Protein AF-A0A960Y1E9-F1 (afdb_monomer_lite)

Foldseek 3Di:
DVVVQLVVQLVVCCVLVVDDSVVSSVVSVLLVVLCVPLVDDSVVLVVCCSPPCPVLVVVCVVPVDSVVSSVVSSVVSHD

Radius of gyration: 11.61 Å; chains: 1; bounding box: 32×26×25 Å

Secondary structure (DSSP, 8-state):
-HHHHHHHHHHHHHHHH---HHHHHHHHHHHHHHHHHH---HHHHHHHHHHH-HHHHHHHHHH--HHHHHHHHHHHS--

Sequence (79 aa):
MPEEKEIILSRLIQEKFNREEKFSNRLARAIVEMTLVSGWDEIAILDFLLHGAEKEFGELDESFDWILFKKKILKKLRP

pLDDT: mean 91.81, std 8.52, range [52.72, 97.81]

Structure (mmCIF, N/CA/C/O backbone):
data_AF-A0A960Y1E9-F1
#
_entry.id   AF-A0A960Y1E9-F1
#
loop_
_atom_site.group_PDB
_atom_site.id
_atom_site.type_symbol
_atom_site.label_atom_id
_atom_site.label_alt_id
_atom_site.label_comp_id
_atom_site.label_asym_id
_atom_site.label_entity_id
_atom_site.label_seq_id
_atom_site.pdbx_PDB_ins_code
_atom_site.Cartn_x
_atom_site.Cartn_y
_atom_site.Cartn_z
_atom_site.occupancy
_atom_site.B_iso_or_equiv
_atom_site.auth_seq_id
_atom_site.auth_comp_id
_atom_site.auth_asym_id
_atom_site.auth_atom_id
_atom_site.pdbx_PDB_model_num
ATOM 1 N N . MET A 1 1 ? 19.922 4.488 -4.786 1.00 52.72 1 MET A N 1
ATOM 2 C CA . MET A 1 1 ? 19.894 3.525 -3.652 1.00 52.72 1 MET A CA 1
ATOM 3 C C . MET A 1 1 ? 18.436 3.233 -3.270 1.00 52.72 1 MET A C 1
ATOM 5 O O . MET A 1 1 ? 17.596 4.055 -3.616 1.00 52.72 1 MET A O 1
ATOM 9 N N . PRO A 1 2 ? 18.087 2.099 -2.627 1.00 59.88 2 PRO A N 1
ATOM 10 C CA . PRO A 1 2 ? 16.696 1.787 -2.245 1.00 59.88 2 PRO A CA 1
ATOM 11 C C . PRO A 1 2 ? 16.037 2.885 -1.390 1.00 59.88 2 PRO A C 1
ATOM 13 O O . PRO A 1 2 ? 14.875 3.220 -1.594 1.00 59.88 2 PRO A O 1
ATOM 16 N N . GLU A 1 3 ? 16.826 3.525 -0.523 1.00 68.75 3 GLU A N 1
ATOM 17 C CA . GLU A 1 3 ? 16.383 4.583 0.395 1.00 68.75 3 GLU A CA 1
ATOM 18 C C . GLU A 1 3 ? 15.868 5.847 -0.317 1.00 68.75 3 GLU A C 1
ATOM 20 O O . GLU A 1 3 ? 14.878 6.435 0.106 1.00 68.75 3 GLU A O 1
ATOM 25 N N . GLU A 1 4 ? 16.474 6.253 -1.437 1.00 77.38 4 GLU A N 1
ATOM 26 C CA . GLU A 1 4 ? 16.038 7.447 -2.182 1.00 77.38 4 GLU A CA 1
ATOM 27 C C . GLU A 1 4 ? 14.669 7.243 -2.837 1.00 77.38 4 GLU A C 1
ATOM 29 O O . GLU A 1 4 ? 13.845 8.159 -2.871 1.00 77.38 4 GLU A O 1
ATOM 34 N N . LYS A 1 5 ? 14.410 6.029 -3.339 1.00 75.56 5 LYS A N 1
ATOM 35 C CA . LYS A 1 5 ? 13.133 5.690 -3.975 1.00 75.56 5 LYS A CA 1
ATOM 36 C C . LYS A 1 5 ? 11.994 5.680 -2.963 1.00 75.56 5 LYS A C 1
ATOM 38 O O . LYS A 1 5 ? 10.934 6.227 -3.251 1.00 75.56 5 LYS A O 1
ATOM 43 N N . GLU A 1 6 ? 12.223 5.124 -1.774 1.00 82.00 6 GLU A N 1
ATOM 44 C CA . GLU A 1 6 ? 11.236 5.138 -0.690 1.00 82.00 6 GLU A CA 1
ATOM 45 C C . GLU A 1 6 ? 10.898 6.562 -0.233 1.00 82.00 6 GLU A C 1
ATOM 47 O O . GLU A 1 6 ? 9.728 6.866 -0.008 1.00 82.00 6 GLU A O 1
ATOM 52 N N . ILE A 1 7 ? 11.892 7.455 -0.148 1.00 86.62 7 ILE A N 1
ATOM 53 C CA . ILE A 1 7 ? 11.672 8.863 0.219 1.00 86.62 7 ILE A CA 1
ATOM 54 C C . ILE A 1 7 ? 10.798 9.571 -0.823 1.00 86.62 7 ILE A C 1
ATOM 56 O O . ILE A 1 7 ? 9.850 10.270 -0.461 1.00 86.62 7 ILE A O 1
ATOM 60 N N . ILE A 1 8 ? 11.096 9.392 -2.114 1.00 90.00 8 ILE A N 1
ATOM 61 C CA . ILE A 1 8 ? 10.309 9.988 -3.205 1.00 90.00 8 ILE A CA 1
ATOM 62 C C . ILE A 1 8 ? 8.880 9.438 -3.190 1.00 90.00 8 ILE A C 1
ATOM 64 O O . ILE A 1 8 ? 7.921 10.208 -3.248 1.00 90.00 8 ILE A O 1
ATOM 68 N N . LEU A 1 9 ? 8.734 8.118 -3.058 1.00 91.75 9 LEU A N 1
ATOM 69 C CA . LEU A 1 9 ? 7.435 7.456 -3.022 1.00 91.75 9 LEU A CA 1
ATOM 70 C C . LEU A 1 9 ? 6.603 7.903 -1.814 1.00 91.75 9 LEU A C 1
ATOM 72 O O . LEU A 1 9 ? 5.417 8.181 -1.959 1.00 91.75 9 LEU A O 1
ATOM 76 N N . SER A 1 10 ? 7.220 8.035 -0.639 1.00 91.88 10 SER A N 1
ATOM 77 C CA . SER A 1 10 ? 6.547 8.528 0.565 1.00 91.88 10 SER A CA 1
ATOM 78 C C . SER A 1 10 ? 6.018 9.950 0.385 1.00 91.88 10 SER A C 1
ATOM 80 O O . SER A 1 10 ? 4.864 10.216 0.719 1.00 91.88 10 SER A O 1
ATOM 82 N N . ARG A 1 11 ? 6.810 10.856 -0.205 1.00 92.81 11 ARG A N 1
ATOM 83 C CA . ARG A 1 11 ? 6.353 12.223 -0.513 1.00 92.81 11 ARG A CA 1
ATOM 84 C C . ARG A 1 11 ? 5.168 12.219 -1.473 1.00 92.81 11 ARG A C 1
ATOM 86 O O . ARG A 1 11 ? 4.171 12.882 -1.210 1.00 92.81 11 ARG A O 1
ATOM 93 N N . LEU A 1 12 ? 5.241 11.413 -2.531 1.00 93.75 12 LEU A N 1
ATOM 94 C CA . LEU A 1 12 ? 4.146 11.279 -3.488 1.00 93.75 12 LEU A CA 1
ATOM 95 C C . LEU A 1 12 ? 2.874 10.736 -2.818 1.00 93.75 12 LEU A C 1
ATOM 97 O O . LEU A 1 12 ? 1.776 11.219 -3.081 1.00 93.75 12 LEU A O 1
ATOM 101 N N . ILE A 1 13 ? 3.009 9.767 -1.910 1.00 95.00 13 ILE A N 1
ATOM 102 C CA . ILE A 1 13 ? 1.886 9.247 -1.125 1.00 95.00 13 ILE A CA 1
ATOM 103 C C . ILE A 1 13 ? 1.279 10.336 -0.237 1.00 95.00 13 ILE A C 1
ATOM 105 O O . ILE A 1 13 ? 0.055 10.454 -0.208 1.00 95.00 13 ILE A O 1
ATOM 109 N N . GLN A 1 14 ? 2.093 11.141 0.454 1.00 94.12 14 GLN A N 1
ATOM 110 C CA . GLN A 1 14 ? 1.588 12.250 1.275 1.00 94.12 14 GLN A CA 1
ATOM 111 C C . GLN A 1 14 ? 0.748 13.214 0.435 1.00 94.12 14 GLN A C 1
ATOM 113 O O . GLN A 1 14 ? -0.368 13.550 0.824 1.00 94.12 14 GLN A O 1
ATOM 118 N N . GLU A 1 15 ? 1.253 13.601 -0.738 1.00 92.94 15 GLU A N 1
ATOM 119 C CA . GLU A 1 15 ? 0.562 14.510 -1.657 1.00 92.94 15 GLU A CA 1
ATOM 120 C C . GLU A 1 15 ? -0.757 13.928 -2.180 1.00 92.94 15 GLU A C 1
ATOM 122 O O . GLU A 1 15 ? -1.749 14.645 -2.289 1.00 92.94 15 GLU A O 1
ATOM 127 N N . LYS A 1 16 ? -0.785 12.630 -2.509 1.00 92.88 16 LYS A N 1
ATOM 128 C CA . LYS A 1 16 ? -1.951 11.991 -3.137 1.00 92.88 16 LYS A CA 1
ATOM 129 C C . LYS A 1 16 ? -3.020 11.543 -2.143 1.00 92.88 16 LYS A C 1
ATOM 131 O O . LYS A 1 16 ? -4.203 11.655 -2.444 1.00 92.88 16 LYS A O 1
ATOM 136 N N . PHE A 1 17 ? -2.620 11.036 -0.979 1.00 89.69 17 PHE A N 1
ATOM 137 C CA . PHE A 1 17 ? -3.541 10.518 0.037 1.00 89.69 17 PHE A CA 1
ATOM 138 C C . PHE A 1 17 ? -3.879 11.543 1.125 1.00 89.69 17 PHE A C 1
ATOM 140 O O . PHE A 1 17 ? -4.802 11.298 1.900 1.00 89.69 17 PHE A O 1
ATOM 147 N N . ASN A 1 18 ? -3.151 12.665 1.206 1.00 91.56 18 ASN A N 1
ATOM 148 C CA . ASN A 1 18 ? -3.281 13.662 2.273 1.00 91.56 18 ASN A CA 1
ATOM 149 C C . ASN A 1 18 ? -3.227 13.022 3.678 1.00 91.56 18 ASN A C 1
ATOM 151 O O . ASN A 1 18 ? -4.073 13.265 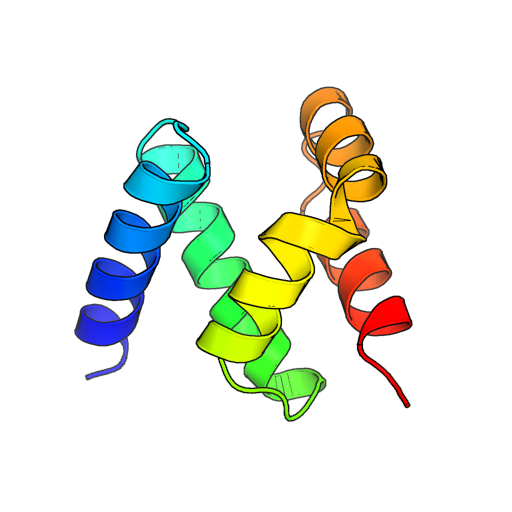4.540 1.00 91.56 18 ASN A O 1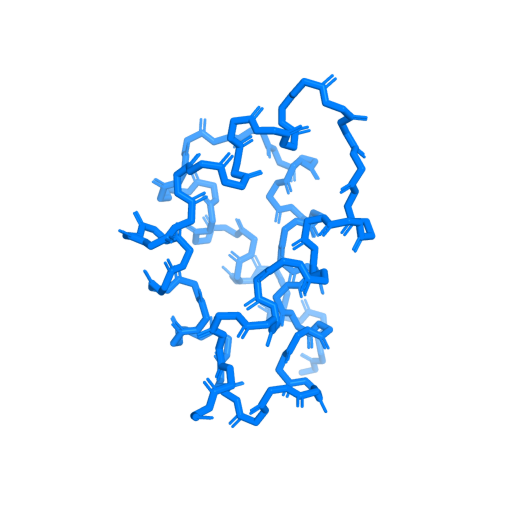
ATOM 155 N N . ARG A 1 19 ? -2.250 12.129 3.881 1.00 89.75 19 ARG A N 1
ATOM 156 C CA . ARG A 1 19 ? -2.032 11.381 5.130 1.00 89.75 19 ARG A CA 1
ATOM 157 C C . ARG A 1 19 ? -0.740 11.823 5.805 1.00 89.75 19 ARG A C 1
ATOM 159 O O . ARG A 1 19 ? 0.164 12.360 5.171 1.00 89.75 19 ARG A O 1
ATOM 166 N N . GLU A 1 20 ? -0.641 11.546 7.103 1.00 93.31 20 GLU A N 1
ATOM 167 C CA . GLU A 1 20 ? 0.557 11.844 7.885 1.00 93.31 20 GLU A CA 1
ATOM 168 C C . GLU A 1 20 ? 1.810 11.133 7.346 1.00 93.31 20 GLU A C 1
ATOM 170 O O . GLU A 1 20 ? 1.752 10.084 6.692 1.00 93.31 20 GLU A O 1
ATOM 175 N N . GLU A 1 21 ? 2.976 11.686 7.675 1.00 92.44 21 GLU A N 1
ATOM 176 C CA . GLU A 1 21 ? 4.264 11.164 7.225 1.00 92.44 21 GLU A CA 1
ATOM 177 C C . GLU A 1 21 ? 4.486 9.706 7.638 1.00 92.44 21 GLU A C 1
ATOM 179 O O . GLU A 1 21 ? 4.936 8.886 6.836 1.00 92.44 21 GLU A O 1
ATOM 184 N N . LYS A 1 22 ? 4.118 9.3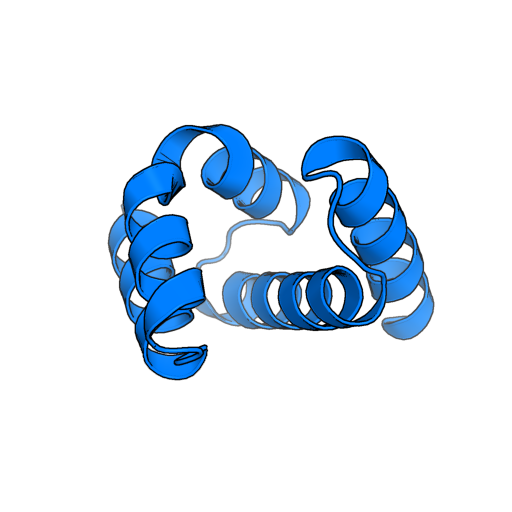50 8.872 1.00 93.25 22 LYS A N 1
ATOM 185 C CA . LYS A 1 22 ? 4.277 7.989 9.394 1.00 93.25 22 LYS A CA 1
ATOM 186 C C . LYS A 1 22 ? 3.485 6.964 8.581 1.00 93.25 22 LY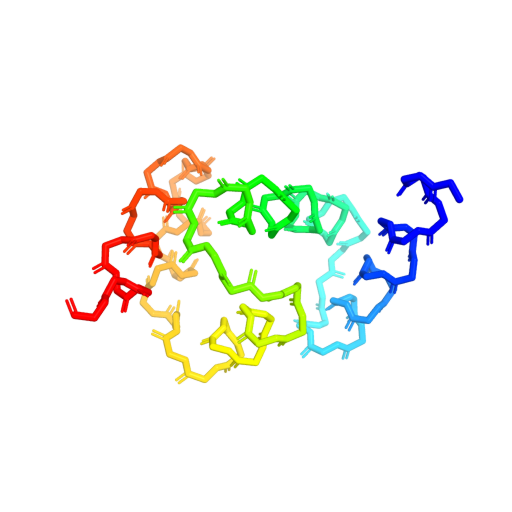S A C 1
ATOM 188 O O . LYS A 1 22 ? 4.012 5.894 8.271 1.00 93.25 22 LYS A O 1
ATOM 193 N N . PHE A 1 23 ? 2.243 7.292 8.231 1.00 94.88 23 PHE A N 1
ATOM 194 C CA . PHE A 1 23 ? 1.409 6.460 7.370 1.00 94.88 23 PHE A CA 1
ATOM 195 C C . PHE A 1 23 ? 2.033 6.332 5.981 1.00 94.88 23 PHE A C 1
ATOM 197 O O . PHE A 1 23 ? 2.186 5.225 5.471 1.00 94.88 23 PHE A O 1
ATOM 204 N N . SER A 1 24 ? 2.464 7.452 5.409 1.00 95.69 24 SER A N 1
ATOM 205 C CA . SER A 1 24 ? 3.004 7.505 4.051 1.00 95.69 24 SER A CA 1
ATOM 206 C C . SER A 1 24 ? 4.311 6.726 3.906 1.00 95.69 24 SER A C 1
ATOM 208 O O . SER A 1 24 ? 4.459 5.940 2.974 1.00 95.69 24 SER A O 1
ATOM 210 N N . ASN A 1 25 ? 5.204 6.822 4.894 1.00 94.62 25 ASN A N 1
ATOM 211 C CA . ASN A 1 25 ? 6.415 6.005 4.978 1.00 94.62 25 ASN A CA 1
ATOM 212 C C . ASN A 1 25 ? 6.085 4.508 5.060 1.00 94.62 25 ASN A C 1
ATOM 214 O O . ASN A 1 25 ? 6.755 3.676 4.447 1.00 94.62 25 ASN A O 1
ATOM 218 N N . ARG A 1 26 ? 5.044 4.141 5.817 1.00 95.56 26 ARG A N 1
ATOM 219 C CA . ARG A 1 26 ? 4.630 2.741 5.961 1.00 95.56 26 ARG A CA 1
ATOM 220 C C . ARG A 1 26 ? 3.994 2.199 4.684 1.00 95.56 26 ARG A C 1
ATOM 222 O O . ARG A 1 26 ? 4.282 1.063 4.312 1.00 95.56 26 ARG A O 1
ATOM 229 N N . LEU A 1 27 ? 3.185 3.007 4.005 1.00 96.44 27 LEU A N 1
ATOM 230 C CA . LEU A 1 27 ? 2.596 2.645 2.723 1.00 96.44 27 LEU A CA 1
ATOM 231 C C . LEU A 1 27 ? 3.663 2.542 1.627 1.00 96.44 27 LEU A C 1
ATOM 233 O O . LEU A 1 27 ? 3.640 1.573 0.878 1.00 96.44 27 LEU A O 1
ATOM 237 N N . ALA A 1 28 ? 4.646 3.448 1.590 1.00 95.69 28 ALA A N 1
ATOM 238 C CA . ALA A 1 28 ? 5.777 3.367 0.663 1.00 95.69 28 ALA A CA 1
ATOM 239 C C . ALA A 1 28 ? 6.520 2.029 0.797 1.00 95.69 28 ALA A C 1
ATOM 241 O O . ALA A 1 28 ? 6.718 1.329 -0.194 1.00 95.69 28 ALA A O 1
ATOM 242 N N . ARG A 1 29 ? 6.837 1.617 2.033 1.00 94.56 29 ARG A N 1
ATOM 243 C CA . ARG A 1 29 ? 7.448 0.304 2.303 1.00 94.56 29 ARG A CA 1
ATOM 244 C C . ARG A 1 29 ? 6.557 -0.850 1.859 1.00 94.56 29 ARG A C 1
ATOM 246 O O . ARG A 1 29 ? 7.037 -1.783 1.228 1.00 94.56 29 ARG A O 1
ATOM 253 N N . ALA A 1 3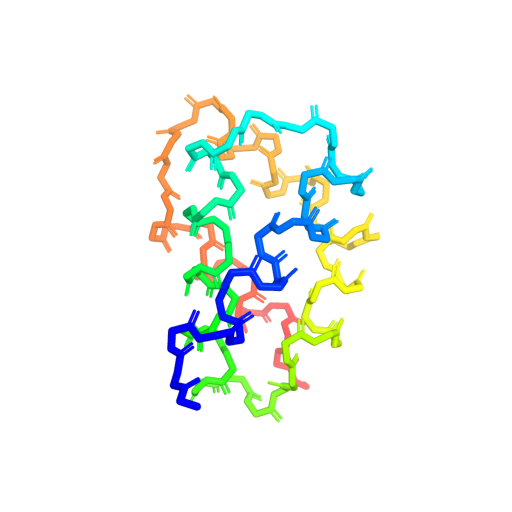0 ? 5.257 -0.783 2.149 1.00 95.38 30 ALA A N 1
ATOM 254 C CA . ALA A 1 30 ? 4.319 -1.814 1.719 1.00 95.38 30 ALA A CA 1
ATOM 255 C C . ALA A 1 30 ? 4.266 -1.938 0.188 1.00 95.38 30 ALA A C 1
ATOM 257 O O . ALA A 1 30 ? 4.227 -3.054 -0.319 1.00 95.38 30 ALA A O 1
ATOM 258 N N . ILE A 1 31 ? 4.295 -0.822 -0.548 1.00 95.62 31 ILE A N 1
ATOM 259 C CA . ILE A 1 31 ? 4.339 -0.821 -2.015 1.00 95.62 31 ILE A CA 1
ATOM 260 C C . ILE A 1 31 ? 5.619 -1.487 -2.518 1.00 95.62 31 ILE A C 1
ATOM 262 O O . ILE A 1 31 ? 5.526 -2.405 -3.327 1.00 95.62 31 ILE A O 1
ATOM 266 N N . VAL A 1 32 ? 6.787 -1.101 -1.994 1.00 93.62 32 VAL A N 1
ATOM 267 C CA . VAL A 1 32 ? 8.079 -1.710 -2.362 1.00 93.62 32 VAL A CA 1
ATOM 268 C C . VAL A 1 32 ? 8.092 -3.214 -2.078 1.00 93.62 32 VAL A C 1
ATOM 270 O O . VAL A 1 32 ? 8.556 -4.000 -2.893 1.00 93.62 32 VAL A O 1
ATOM 273 N N . GLU A 1 33 ? 7.531 -3.663 -0.958 1.00 93.31 33 GLU A N 1
ATOM 274 C CA . GLU A 1 33 ? 7.409 -5.099 -0.683 1.00 93.31 33 GLU A CA 1
ATOM 275 C C . GLU A 1 33 ? 6.469 -5.807 -1.672 1.00 93.31 33 GLU A C 1
ATOM 277 O O . GLU A 1 33 ? 6.694 -6.964 -2.033 1.00 93.31 33 GLU A O 1
ATOM 282 N N . MET A 1 34 ? 5.403 -5.135 -2.112 1.00 94.44 34 MET A N 1
ATOM 283 C CA . MET A 1 34 ? 4.447 -5.697 -3.063 1.00 94.44 34 MET A CA 1
ATOM 284 C C . MET A 1 34 ? 5.011 -5.790 -4.485 1.00 94.44 34 MET A C 1
ATOM 286 O O . MET A 1 34 ? 4.617 -6.715 -5.203 1.00 94.44 34 MET A O 1
ATOM 290 N N . THR A 1 35 ? 5.949 -4.925 -4.895 1.00 93.31 35 THR A N 1
ATOM 291 C CA . THR A 1 35 ? 6.604 -5.042 -6.216 1.00 93.31 35 THR A CA 1
ATOM 292 C C . THR A 1 35 ? 7.389 -6.347 -6.339 1.00 93.31 35 THR A C 1
ATOM 294 O O . THR A 1 35 ? 7.300 -7.029 -7.360 1.00 93.31 35 THR A O 1
ATOM 297 N N . LEU A 1 36 ? 8.053 -6.774 -5.257 1.00 90.50 36 LEU A N 1
ATOM 298 C CA . LEU A 1 36 ? 8.832 -8.019 -5.199 1.00 90.50 36 LEU A CA 1
ATOM 299 C C . LEU A 1 36 ? 7.992 -9.281 -5.450 1.00 90.50 36 LEU A C 1
ATOM 301 O O . LEU A 1 36 ? 8.536 -10.315 -5.832 1.00 90.50 36 LEU A O 1
ATOM 305 N N . VAL A 1 37 ? 6.680 -9.216 -5.204 1.00 91.94 37 VAL A N 1
ATOM 306 C CA . VAL A 1 37 ? 5.772 -10.373 -5.275 1.00 91.94 37 VAL A CA 1
ATOM 307 C C . VAL A 1 37 ? 4.835 -10.302 -6.477 1.00 91.94 37 VAL A C 1
ATOM 309 O O . VAL A 1 37 ? 4.513 -11.334 -7.062 1.00 91.94 37 VAL A O 1
ATOM 312 N N . SER A 1 38 ? 4.351 -9.109 -6.820 1.00 91.12 38 SER A N 1
ATOM 313 C CA . SER A 1 38 ? 3.365 -8.920 -7.891 1.00 91.12 38 SER A CA 1
ATOM 314 C C . SER A 1 38 ? 3.995 -8.832 -9.281 1.00 91.12 38 SER A C 1
ATOM 316 O O . SER A 1 38 ? 3.319 -9.137 -10.259 1.00 91.12 38 SER A O 1
ATOM 318 N N . GLY A 1 39 ? 5.263 -8.417 -9.381 1.00 89.56 39 GLY A N 1
ATOM 319 C CA . GLY A 1 39 ? 5.901 -8.082 -10.657 1.00 89.56 39 GLY A CA 1
ATOM 320 C C . GLY A 1 39 ? 5.454 -6.736 -11.243 1.00 89.56 39 GLY A C 1
ATOM 321 O O . GLY A 1 39 ? 5.892 -6.386 -12.335 1.00 89.56 39 GLY A O 1
ATOM 322 N N . TRP A 1 40 ? 4.601 -5.990 -10.534 1.00 94.38 40 TRP A N 1
ATOM 323 C CA . TRP A 1 40 ? 4.226 -4.618 -10.876 1.00 94.38 40 TRP A CA 1
ATOM 324 C C . TRP A 1 40 ? 5.257 -3.643 -10.302 1.00 94.38 40 TRP A C 1
ATOM 326 O O . TRP A 1 40 ? 5.835 -3.905 -9.245 1.00 94.38 40 TRP A O 1
ATOM 336 N N . ASP A 1 41 ? 5.479 -2.516 -10.976 1.00 94.50 41 ASP A N 1
ATOM 337 C CA . ASP A 1 41 ? 6.315 -1.436 -10.446 1.00 94.50 41 ASP A CA 1
ATOM 338 C C . ASP A 1 41 ? 5.582 -0.598 -9.381 1.00 94.50 41 ASP A C 1
ATOM 340 O O . ASP A 1 41 ? 4.360 -0.671 -9.218 1.00 94.50 41 ASP A O 1
ATOM 344 N N . GLU A 1 42 ? 6.338 0.200 -8.624 1.00 94.62 42 GLU A N 1
ATOM 345 C CA . GLU A 1 42 ? 5.816 0.978 -7.500 1.00 94.62 42 GLU A CA 1
ATOM 346 C C . GLU A 1 42 ? 4.735 1.983 -7.923 1.00 94.62 42 GLU A C 1
ATOM 348 O O . GLU A 1 42 ? 3.798 2.230 -7.162 1.00 94.62 42 GLU A O 1
ATOM 353 N N . ILE A 1 43 ? 4.853 2.566 -9.121 1.00 94.69 43 ILE A N 1
ATOM 354 C CA . ILE A 1 43 ? 3.926 3.585 -9.621 1.00 94.69 43 ILE A CA 1
ATOM 355 C C . ILE A 1 43 ? 2.615 2.936 -10.054 1.00 94.69 43 ILE A C 1
ATOM 357 O O . ILE A 1 43 ? 1.552 3.445 -9.712 1.00 94.69 43 ILE A O 1
ATOM 361 N N . ALA A 1 44 ? 2.675 1.791 -10.732 1.00 95.12 44 ALA A N 1
ATOM 362 C CA . ALA A 1 44 ? 1.492 1.030 -11.116 1.00 95.12 44 ALA A CA 1
ATOM 363 C C . ALA A 1 44 ? 0.713 0.532 -9.886 1.00 95.12 44 ALA A C 1
ATOM 365 O O . ALA A 1 44 ? -0.515 0.609 -9.846 1.00 95.12 44 ALA A O 1
ATOM 366 N N . ILE A 1 45 ? 1.417 0.072 -8.844 1.00 96.25 45 ILE A N 1
ATOM 367 C CA . ILE A 1 45 ? 0.780 -0.290 -7.571 1.00 96.25 45 ILE A CA 1
ATOM 368 C C . ILE A 1 45 ? 0.175 0.945 -6.898 1.00 96.25 45 ILE A C 1
ATOM 370 O O . ILE A 1 45 ? -0.943 0.871 -6.396 1.00 96.25 45 ILE A O 1
ATOM 374 N N . LEU A 1 46 ? 0.884 2.076 -6.873 1.00 96.00 46 LEU A N 1
ATOM 375 C CA . LEU A 1 46 ? 0.368 3.314 -6.291 1.00 96.00 46 LEU A CA 1
ATOM 376 C C . LEU A 1 46 ? -0.911 3.787 -6.995 1.00 96.00 46 LEU A C 1
ATOM 378 O O . LEU A 1 46 ? -1.873 4.147 -6.321 1.00 96.00 46 LEU A O 1
ATOM 382 N N . ASP A 1 47 ? -0.935 3.752 -8.324 1.00 95.62 47 ASP A N 1
ATOM 383 C CA . ASP A 1 47 ? -2.105 4.104 -9.131 1.00 95.62 47 ASP A CA 1
ATOM 384 C C . ASP A 1 47 ? -3.292 3.178 -8.828 1.00 95.62 47 ASP A C 1
ATOM 386 O O . ASP A 1 47 ? -4.399 3.635 -8.534 1.00 95.62 47 ASP A O 1
ATOM 390 N N . PHE A 1 48 ? -3.038 1.868 -8.749 1.00 95.94 48 PHE A N 1
ATOM 391 C CA . PHE A 1 48 ? -4.044 0.909 -8.302 1.00 95.94 48 PHE A CA 1
ATOM 392 C C . PHE A 1 48 ? -4.567 1.232 -6.896 1.00 95.94 48 PHE A C 1
ATOM 394 O O . PHE A 1 48 ? -5.768 1.150 -6.646 1.00 95.94 48 PHE A O 1
ATOM 401 N N . LEU A 1 49 ? -3.693 1.605 -5.961 1.00 96.62 49 LEU A N 1
ATOM 402 C CA . LEU A 1 49 ? -4.103 1.956 -4.604 1.00 96.62 49 LEU A CA 1
ATOM 403 C C . LEU A 1 49 ? -4.973 3.219 -4.571 1.00 96.62 49 LEU A C 1
ATOM 405 O O . LEU A 1 49 ? -5.906 3.281 -3.774 1.00 96.62 49 LEU A O 1
ATOM 409 N N . LEU A 1 50 ? -4.710 4.193 -5.443 1.00 94.75 50 LEU A N 1
ATOM 410 C CA . LEU A 1 50 ? -5.494 5.427 -5.529 1.00 94.75 50 LEU A CA 1
ATOM 411 C C . LEU A 1 50 ? -6.923 5.203 -6.032 1.00 94.75 50 LEU A C 1
ATOM 413 O O . LEU A 1 50 ? -7.810 5.976 -5.680 1.00 94.75 50 LEU A O 1
ATOM 417 N N . HIS A 1 51 ? -7.151 4.161 -6.835 1.00 93.88 51 HIS A N 1
ATOM 418 C CA . HIS A 1 51 ? -8.411 3.993 -7.567 1.00 93.88 51 HIS A CA 1
ATOM 419 C C . HIS A 1 51 ? -9.142 2.665 -7.306 1.00 93.88 51 HIS A C 1
ATOM 421 O O . HIS A 1 51 ? -10.333 2.556 -7.579 1.00 93.88 51 HIS A O 1
ATOM 427 N N . GLY A 1 52 ? -8.460 1.642 -6.785 1.00 93.75 52 GLY A N 1
ATOM 428 C CA . GLY A 1 52 ? -8.965 0.263 -6.693 1.00 93.75 52 GLY A CA 1
ATOM 429 C C . GLY A 1 52 ? -8.939 -0.363 -5.293 1.00 93.75 52 GLY A C 1
ATOM 430 O O . GLY A 1 52 ? -9.334 -1.529 -5.131 1.00 93.75 52 GLY A O 1
ATOM 431 N N . ALA A 1 53 ? -8.483 0.386 -4.284 1.00 96.00 53 ALA A N 1
ATOM 432 C CA . ALA A 1 53 ? -8.234 -0.116 -2.930 1.00 96.00 53 ALA A CA 1
ATOM 433 C C . ALA A 1 53 ? -9.017 0.608 -1.818 1.00 96.00 53 ALA A C 1
ATOM 435 O O . ALA A 1 53 ? -8.696 0.437 -0.644 1.00 96.00 53 ALA A O 1
ATOM 436 N N . GLU A 1 54 ? -10.042 1.402 -2.152 1.00 95.19 54 GLU A N 1
ATOM 437 C CA . GLU A 1 54 ? -10.826 2.184 -1.174 1.00 95.19 54 GLU A CA 1
ATOM 438 C C . GLU A 1 54 ? -11.343 1.327 -0.009 1.00 95.19 54 GLU A C 1
ATOM 440 O O . GLU A 1 54 ? -11.209 1.696 1.158 1.00 95.19 54 GLU A O 1
ATOM 445 N N . LYS A 1 55 ? -11.874 0.137 -0.317 1.00 96.31 55 LYS A N 1
ATOM 446 C CA . LYS A 1 55 ? -12.367 -0.803 0.694 1.00 96.31 55 LYS A CA 1
ATOM 447 C C . LYS A 1 55 ? -11.247 -1.285 1.618 1.00 96.31 55 LYS A C 1
ATOM 449 O O . LYS A 1 55 ? -11.423 -1.310 2.831 1.00 96.31 55 LYS A O 1
ATOM 454 N N . GLU A 1 56 ? -10.112 -1.687 1.052 1.00 97.44 56 GLU A N 1
ATOM 455 C CA . GLU A 1 56 ? -8.963 -2.162 1.821 1.00 97.44 56 GLU A CA 1
ATOM 456 C C . GLU A 1 56 ? -8.365 -1.058 2.696 1.00 97.44 56 GLU A C 1
ATOM 458 O O . GLU A 1 56 ? -7.913 -1.353 3.799 1.00 97.44 56 GLU A O 1
ATOM 463 N N . PHE A 1 57 ? -8.388 0.197 2.240 1.00 96.44 57 PHE A N 1
ATOM 464 C CA . PHE A 1 57 ? -7.993 1.336 3.066 1.00 96.44 57 PHE A CA 1
ATOM 465 C C . PHE A 1 57 ? -8.956 1.571 4.227 1.00 96.44 57 PHE A C 1
ATOM 467 O O . PHE A 1 57 ? -8.486 1.755 5.344 1.00 96.44 57 PHE A O 1
ATOM 474 N N . GLY A 1 58 ? -10.272 1.490 4.002 1.00 95.94 58 GLY A N 1
ATOM 475 C CA . GLY A 1 58 ? -11.254 1.592 5.088 1.00 95.94 58 GLY A CA 1
ATOM 476 C C . GLY A 1 58 ? -11.042 0.520 6.163 1.00 95.94 58 GLY A C 1
ATOM 477 O O . GLY A 1 58 ? -10.959 0.821 7.349 1.00 95.94 58 GLY A O 1
ATOM 478 N N . GLU A 1 59 ? -10.844 -0.733 5.750 1.00 96.81 59 GLU A N 1
ATOM 479 C CA . GLU A 1 59 ? -10.542 -1.832 6.677 1.00 96.81 59 GLU A CA 1
ATOM 480 C C . GLU A 1 59 ? -9.179 -1.661 7.376 1.00 96.81 59 GLU A C 1
ATOM 482 O O . GLU A 1 59 ? -9.011 -2.064 8.531 1.00 96.81 59 GLU A O 1
ATOM 487 N N . LEU A 1 60 ? -8.184 -1.090 6.688 1.00 96.81 60 LEU A N 1
ATOM 488 C CA . LEU A 1 60 ? -6.870 -0.804 7.263 1.00 96.81 60 LEU A CA 1
ATOM 489 C C . LEU A 1 60 ? -6.941 0.318 8.304 1.00 96.81 60 LEU A C 1
ATOM 491 O O . LEU A 1 60 ? -6.276 0.207 9.330 1.00 96.81 60 LEU A O 1
ATOM 495 N N . ASP A 1 61 ? -7.730 1.364 8.067 1.00 94.75 61 ASP A N 1
ATOM 496 C CA . ASP A 1 61 ? -7.918 2.468 9.015 1.00 94.75 61 ASP A CA 1
ATOM 497 C C . ASP A 1 61 ? -8.587 1.996 10.318 1.00 94.75 61 ASP A C 1
ATOM 499 O O . ASP A 1 61 ? -8.284 2.513 11.391 1.00 94.75 61 ASP A O 1
ATOM 503 N N . GLU A 1 62 ? -9.458 0.985 10.245 1.00 95.38 62 GLU A N 1
ATOM 504 C CA . GLU A 1 62 ? -10.110 0.396 11.420 1.00 95.38 62 GLU A CA 1
ATOM 505 C C . GLU A 1 62 ? -9.211 -0.607 12.160 1.00 95.38 62 GLU A C 1
ATOM 507 O O . GLU A 1 62 ? -9.123 -0.597 13.389 1.00 95.38 62 GLU A O 1
ATOM 512 N N . SER A 1 63 ? -8.554 -1.505 11.420 1.00 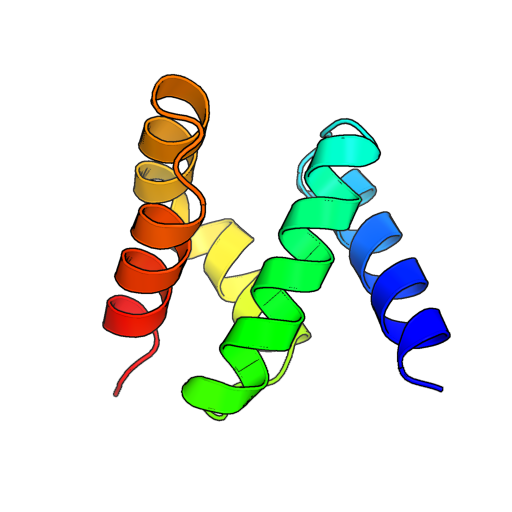95.56 63 SER A N 1
ATOM 513 C CA . SER A 1 63 ? -7.825 -2.643 12.001 1.00 95.56 63 SER A CA 1
ATOM 514 C C . SER A 1 63 ? -6.338 -2.386 12.239 1.00 95.56 63 SER A C 1
ATOM 516 O O . SER A 1 63 ? -5.709 -3.091 13.028 1.00 95.56 63 SER A O 1
ATOM 518 N N . PHE A 1 64 ? -5.752 -1.423 11.523 1.00 93.38 64 PHE A N 1
ATOM 519 C CA . PHE A 1 64 ? -4.309 -1.202 11.408 1.00 93.38 64 PHE A CA 1
ATOM 520 C C . PHE A 1 64 ? -3.507 -2.459 11.004 1.00 93.38 64 PHE A C 1
ATOM 522 O O . PHE A 1 64 ? -2.289 -2.514 11.215 1.00 93.38 64 PHE A O 1
ATOM 529 N N . ASP A 1 65 ? -4.147 -3.464 10.393 1.00 97.06 65 ASP A N 1
ATOM 530 C CA . ASP A 1 65 ? -3.502 -4.711 9.973 1.00 97.06 65 ASP A CA 1
ATOM 531 C C . ASP A 1 65 ? -2.909 -4.602 8.559 1.00 97.06 65 ASP A C 1
ATOM 533 O O . ASP A 1 65 ? -3.521 -4.914 7.532 1.00 97.06 65 ASP A O 1
ATOM 537 N N . TRP A 1 66 ? -1.641 -4.200 8.515 1.00 96.50 66 TRP A N 1
ATOM 538 C CA . TRP A 1 66 ? -0.877 -4.062 7.275 1.00 96.50 66 TRP A CA 1
ATOM 539 C C . TRP A 1 66 ? -0.559 -5.395 6.589 1.00 96.50 66 TRP A C 1
ATOM 541 O O . TRP A 1 66 ? -0.300 -5.416 5.385 1.00 96.50 66 TRP A O 1
ATOM 551 N N . ILE A 1 67 ? -0.550 -6.511 7.324 1.00 96.31 67 ILE A N 1
ATOM 552 C CA . ILE A 1 67 ? -0.303 -7.832 6.734 1.00 96.31 67 ILE A CA 1
ATOM 553 C C . ILE A 1 67 ? -1.543 -8.254 5.949 1.00 96.31 67 ILE A C 1
ATOM 555 O O . ILE A 1 67 ? -1.432 -8.667 4.789 1.00 96.31 67 ILE A O 1
ATOM 559 N N . LEU A 1 68 ? -2.724 -8.104 6.554 1.00 96.75 68 LEU A N 1
ATOM 560 C CA . LEU A 1 68 ? -3.994 -8.376 5.892 1.00 96.75 68 LEU A CA 1
ATOM 561 C C . LEU A 1 68 ? -4.208 -7.455 4.690 1.00 96.75 68 LEU A C 1
ATOM 563 O O . LEU A 1 68 ? -4.565 -7.951 3.619 1.00 96.75 68 LEU A O 1
ATOM 567 N N . PHE A 1 69 ? -3.930 -6.157 4.843 1.00 97.81 69 PHE A N 1
ATOM 568 C CA . PHE A 1 69 ? -3.996 -5.181 3.755 1.00 97.81 69 PHE A CA 1
ATOM 569 C C . PHE A 1 69 ? -3.163 -5.630 2.548 1.00 97.81 69 PHE A C 1
ATOM 571 O O . PHE A 1 69 ? -3.721 -5.889 1.481 1.00 97.81 69 PHE A O 1
ATOM 578 N N . LYS A 1 70 ? -1.852 -5.857 2.728 1.00 96.56 70 LYS A N 1
ATOM 579 C CA . LYS A 1 70 ? -0.965 -6.318 1.644 1.00 96.56 70 LYS A CA 1
ATOM 580 C C . LYS A 1 70 ? -1.468 -7.605 0.993 1.00 96.56 70 LYS A C 1
ATOM 582 O O . LYS A 1 70 ? -1.454 -7.728 -0.228 1.00 96.56 70 LYS A O 1
ATOM 587 N N . LYS A 1 71 ? -1.956 -8.568 1.784 1.00 96.25 71 LYS A N 1
ATOM 588 C CA . LYS A 1 71 ? -2.505 -9.829 1.262 1.00 96.25 71 LYS A CA 1
ATOM 589 C C . LYS A 1 71 ? -3.737 -9.604 0.380 1.00 96.25 71 LYS A C 1
ATOM 591 O O . LYS A 1 71 ? -3.898 -10.323 -0.605 1.00 96.25 71 LYS A O 1
ATOM 596 N N . LYS A 1 72 ? -4.612 -8.653 0.723 1.00 96.62 72 LYS A N 1
ATOM 597 C CA . LYS A 1 72 ? -5.790 -8.305 -0.089 1.00 96.62 72 LYS A CA 1
ATOM 598 C C . LYS A 1 72 ? -5.384 -7.595 -1.379 1.00 96.62 72 LYS A C 1
ATOM 600 O O . LYS A 1 72 ? -5.832 -8.016 -2.442 1.00 96.62 72 LYS A O 1
ATOM 605 N N . ILE A 1 73 ? -4.476 -6.622 -1.303 1.00 97.06 73 ILE A N 1
ATOM 606 C CA . ILE A 1 73 ? -3.953 -5.920 -2.484 1.00 97.06 73 ILE A CA 1
ATOM 607 C C . ILE A 1 73 ? -3.267 -6.898 -3.444 1.00 97.06 73 ILE A C 1
ATOM 609 O O . ILE A 1 73 ? -3.651 -6.988 -4.605 1.00 97.06 73 ILE A O 1
ATOM 613 N N . LEU A 1 74 ? -2.344 -7.732 -2.959 1.00 95.50 74 LEU A N 1
ATOM 614 C CA . LEU A 1 74 ? -1.640 -8.715 -3.793 1.00 95.50 74 LEU A CA 1
ATOM 615 C C . LEU A 1 74 ? -2.570 -9.738 -4.460 1.00 95.50 74 LEU A C 1
ATOM 617 O O . LEU A 1 74 ? -2.253 -10.235 -5.536 1.00 95.50 74 LEU A O 1
ATOM 621 N N . LYS A 1 75 ? -3.714 -10.067 -3.847 1.00 94.75 75 LYS A N 1
ATOM 622 C CA . LYS A 1 75 ? -4.730 -10.913 -4.491 1.00 94.75 75 LYS A CA 1
ATOM 623 C C . LYS A 1 75 ? -5.412 -10.216 -5.667 1.00 94.75 75 LYS A C 1
ATOM 625 O O . LYS A 1 75 ? -5.790 -10.909 -6.601 1.00 94.75 75 LYS A O 1
ATOM 630 N N . LYS A 1 76 ? -5.583 -8.893 -5.603 1.00 94.00 76 LYS A N 1
ATOM 631 C CA . LYS A 1 76 ? -6.194 -8.086 -6.668 1.00 94.00 76 LYS A CA 1
ATOM 632 C C . LYS A 1 76 ? -5.212 -7.722 -7.785 1.00 94.00 76 LYS A C 1
ATOM 634 O O . LYS A 1 76 ? -5.643 -7.526 -8.909 1.00 94.00 76 LYS A O 1
ATOM 639 N N . LEU A 1 77 ? -3.917 -7.643 -7.477 1.00 90.94 77 LEU A N 1
ATOM 640 C CA . LEU A 1 77 ? -2.858 -7.359 -8.453 1.00 90.94 77 LEU A CA 1
ATOM 641 C C . LEU A 1 77 ? -2.437 -8.583 -9.285 1.00 90.94 77 LEU A C 1
ATOM 643 O O . LEU A 1 77 ? -1.662 -8.443 -10.230 1.00 90.94 77 LEU A O 1
ATOM 647 N N . ARG A 1 78 ? -2.892 -9.793 -8.931 1.00 77.88 78 ARG A N 1
ATOM 648 C CA . ARG A 1 78 ? -2.626 -10.983 -9.748 1.00 77.88 78 ARG A CA 1
ATOM 649 C C . ARG A 1 78 ? -3.511 -10.980 -11.002 1.00 77.88 78 ARG A C 1
ATOM 651 O O . ARG A 1 78 ? -4.694 -10.675 -10.863 1.00 77.88 78 ARG A O 1
ATOM 658 N N . PRO A 1 79 ? -2.952 -11.330 -12.176 1.00 58.97 79 PRO A N 1
ATOM 659 C CA . PRO A 1 79 ? -3.723 -11.527 -13.401 1.00 58.97 79 PRO A CA 1
ATOM 660 C C . PRO A 1 79 ? -4.730 -12.677 -13.282 1.00 58.97 79 PRO A C 1
ATOM 662 O O . PRO A 1 79 ? -4.491 -13.605 -12.469 1.00 58.97 79 PRO A O 1
#